Protein 3I4P (pdb70)

Solvent-accessible surface area: 10688 Å² total

Radius of gyration: 20.13 Å; Cα contacts (8 Å, |Δi|>4): 153; chains: 1; bounding box: 42×50×39 Å

B-factor: mean 28.45, std 9.33, range [2.0, 86.29]

Organism: Agrobacterium fabrum (strain C58 / ATCC 33970) (NCBI:txid176299)

Nearest PDB structures (foldseek):
  2w25-assembly1_B  TM=8.693E-01  e=6.403E-10  Mycobacterium tuberculosis H37Rv
  2pn6-assembly1_A  TM=8.408E-01  e=2.786E-10  Sulfurisphaera tokodaii
  2w29-assembly1_B  TM=8.747E-01  e=1.139E-09  Mycobacterium tuberculosis H37Rv
  2ivm-assembly1_A  TM=8.570E-01  e=4.369E-09  Mycobacterium tuberculosis H37Rv
  2vc1-assembly1_B  TM=8.461E-01  e=6.415E-09  Mycobacterium tuberculosis H37Rv

Sequence (147 aa):
DRLDRKILRILQEDSTLAVADLAKKVGLSTTPCWRRIQQKEEDGVIRRRVALLDPVKVNTKVTVFVSIRTASHSIEWLKRFSEVVSEFPEVVEFYRSGDVDYLLRVVVPDIAAYDAFYKRIAKIEIRDVSSAFAEQIKYTTELPLDYL

InterPro domains:
  IPR00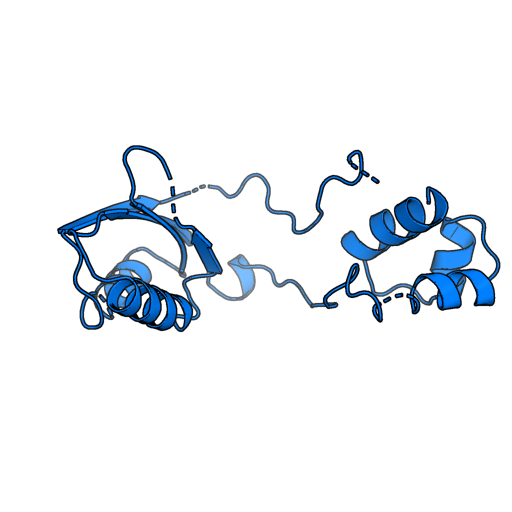0485 AsnC-type HTH domain [PR00033] (1-17)
  IPR000485 AsnC-type HTH domain [PR00033] (17-28)
  IPR000485 AsnC-type HTH domain [PR00033] (28-47)
  IPR000485 AsnC-type HTH domain [PS50956] (1-62)
  IPR011008 Dimeric alpha-beta barrel [SSF54909] (63-149)
  IPR011991 ArsR-like helix-turn-helix domain [cd00090] (2-50)
  IPR019885 Transcription regulator HTH, AsnC-type, conserved site [PS00519] (19-45)
  IPR019887 Transcription regulator AsnC/Lrp, ligand binding domain [PF01037] (64-146)
  IPR019888 Transcription regulator AsnC-like [SM00344] (1-110)
  IPR036388 Winged helix-like DNA-binding domain superfamily [G3DSA:1.10.10.10] (1-53)
  IPR036390 Winged helix DNA-binding domain superfamily [SSF46785] (1-91)

CATH classification: 1.10.10.10 (+1 more: 3.30.70.920)

Foldseek 3Di:
DVLLLLLLVVCQVDVPDDQCVSQVVSVHHRPVSVVSVVVVVVCPPVDDDDDDDCVVVQFQKKKKKFFAADDDDPVLVVVQCVVCVVDPQFPDKDADDPTGIITIGTHNDPVRVVVSVVVVVRHPTPDMDMDIDPPPDDGPDDDSPPD

Structure (mmCIF, N/CA/C/O backbone):
data_3I4P
#
_entry.id   3I4P
#
_cell.length_a   141.833
_cell.length_b   141.833
_cell.length_c   50.283
_cell.angle_alpha   90.00
_cell.angle_beta   90.00
_cell.angle_gamma   90.00
#
_symmetry.space_group_name_H-M   'I 4 2 2'
#
loop_
_entity.id
_entity.type
_entity.pdbx_description
1 polymer 'Transcriptional regulator, AsnC family'
2 non-polymer 'CHLORIDE ION'
3 non-polymer 'CALCIUM ION'
4 non-polymer 'ACETATE ION'
5 water water
#
loop_
_atom_site.group_PDB
_atom_site.id
_atom_site.type_symbol
_atom_site.label_atom_id
_atom_site.label_alt_id
_atom_site.label_comp_id
_atom_site.label_asym_id
_atom_site.label_entity_id
_atom_site.label_seq_id
_atom_site.pdbx_PDB_ins_code
_atom_site.Cartn_x
_atom_site.Cartn_y
_atom_site.Cartn_z
_atom_site.occupancy
_atom_site.B_iso_or_equiv
_atom_site.auth_seq_id
_atom_site.auth_comp_id
_atom_site.auth_asym_id
_atom_site.auth_atom_id
_atom_site.pdbx_PDB_model_num
ATOM 9 N N . ASP A 1 2 ? 20.944 41.572 5.689 1.00 41.35 2 ASP A N 1
ATOM 10 C CA . ASP A 1 2 ? 21.358 41.667 7.096 1.00 40.35 2 ASP A CA 1
ATOM 11 C C . ASP A 1 2 ? 20.151 41.599 8.044 1.00 39.25 2 ASP A C 1
ATOM 12 O O . ASP A 1 2 ? 19.010 41.378 7.595 1.00 39.40 2 ASP A O 1
ATOM 17 N N . ARG A 1 3 ? 20.403 41.759 9.340 1.00 37.84 3 ARG A N 1
ATOM 18 C CA . ARG A 1 3 ? 19.385 41.524 10.357 1.00 37.34 3 ARG A CA 1
ATOM 19 C C . ARG A 1 3 ? 18.295 42.575 10.366 1.00 36.53 3 ARG A C 1
ATOM 20 O O . ARG A 1 3 ? 17.161 42.296 10.749 1.00 35.71 3 ARG A O 1
ATOM 25 N N . LEU A 1 4 ? 18.641 43.791 9.965 1.00 35.91 4 LEU A N 1
ATOM 26 C CA . LEU A 1 4 ? 17.643 44.845 9.822 1.00 35.39 4 LEU A CA 1
ATOM 27 C C . LEU A 1 4 ? 16.702 44.584 8.640 1.00 34.58 4 LEU A C 1
ATOM 28 O O . LEU A 1 4 ? 15.545 44.934 8.708 1.00 34.45 4 LEU A O 1
ATOM 33 N N . ASP A 1 5 ? 17.217 43.993 7.566 1.00 34.33 5 ASP A N 1
ATOM 34 C CA . ASP A 1 5 ? 16.406 43.581 6.413 1.00 34.22 5 ASP A CA 1
ATOM 35 C C . ASP A 1 5 ? 15.432 42.506 6.857 1.00 34.10 5 ASP A C 1
ATOM 36 O O . ASP A 1 5 ? 14.266 42.530 6.486 1.00 34.79 5 ASP A O 1
ATOM 41 N N . ARG A 1 6 ? 15.908 41.579 7.678 1.00 33.90 6 ARG A N 1
ATOM 42 C CA . ARG A 1 6 ? 15.047 40.551 8.232 1.00 33.89 6 ARG A CA 1
ATOM 43 C C . ARG A 1 6 ? 13.883 41.114 9.079 1.00 33.60 6 ARG A C 1
ATOM 44 O O . ARG A 1 6 ? 12.727 40.643 8.926 1.00 32.31 6 ARG A O 1
ATOM 52 N N . LYS A 1 7 ? 14.180 42.092 9.954 1.00 32.98 7 LYS A N 1
ATOM 53 C CA . LYS A 1 7 ? 13.140 42.753 10.760 1.00 33.51 7 LYS A CA 1
ATOM 54 C C . LYS A 1 7 ? 12.093 43.406 9.857 1.00 32.99 7 LYS A C 1
ATOM 55 O O . LYS A 1 7 ? 10.912 43.306 10.127 1.00 32.89 7 LYS A O 1
ATOM 61 N N . ILE A 1 8 ? 12.541 44.057 8.783 1.00 32.82 8 ILE A N 1
ATOM 62 C CA . ILE A 1 8 ? 11.633 44.669 7.794 1.00 33.14 8 ILE A CA 1
ATOM 63 C C . ILE A 1 8 ? 10.729 43.618 7.126 1.00 32.73 8 ILE A C 1
ATOM 64 O O . ILE A 1 8 ? 9.519 43.759 7.123 1.00 32.79 8 ILE A O 1
ATOM 69 N N . LEU A 1 9 ? 11.341 42.559 6.609 1.00 32.79 9 LEU A N 1
ATOM 70 C CA . LEU A 1 9 ? 10.625 41.455 5.954 1.00 32.82 9 LEU A CA 1
ATOM 71 C C . LEU A 1 9 ? 9.651 40.724 6.867 1.00 33.22 9 LEU A C 1
ATOM 72 O O . LEU A 1 9 ? 8.575 40.278 6.426 1.00 33.29 9 LEU A O 1
ATOM 77 N N . ARG A 1 10 ? 10.005 40.599 8.135 1.00 33.68 10 ARG A N 1
ATOM 78 C CA . ARG A 1 10 ? 9.131 39.902 9.081 1.00 34.31 10 ARG A CA 1
ATOM 79 C C . ARG A 1 10 ? 7.782 40.618 9.244 1.00 33.99 10 ARG A C 1
ATOM 80 O O . ARG A 1 10 ? 6.724 39.971 9.387 1.00 34.09 10 ARG A O 1
ATOM 88 N N . ILE A 1 11 ? 7.827 41.951 9.210 1.00 33.37 11 ILE A N 1
ATOM 89 C CA . ILE A 1 11 ? 6.620 42.747 9.286 1.00 32.89 11 ILE A CA 1
ATOM 90 C C . ILE A 1 11 ? 5.918 42.740 7.910 1.00 32.66 11 ILE A C 1
ATOM 91 O O . ILE A 1 11 ? 4.710 42.541 7.846 1.00 31.51 11 ILE A O 1
ATOM 96 N N . LEU A 1 12 ? 6.676 42.927 6.830 1.00 32.64 12 LEU A N 1
ATOM 97 C CA . LEU A 1 12 ? 6.082 43.026 5.483 1.00 32.86 12 LEU A CA 1
ATOM 98 C C . LEU A 1 12 ? 5.280 41.761 5.117 1.00 32.53 12 LEU A C 1
ATOM 99 O O . LEU A 1 12 ? 4.199 41.862 4.584 1.00 32.86 12 LEU A O 1
ATOM 104 N N . GLN A 1 13 ? 5.780 40.594 5.490 1.00 32.90 13 GLN A N 1
ATOM 105 C CA . GLN A 1 13 ? 5.089 39.320 5.263 1.00 32.97 13 GLN A CA 1
ATOM 106 C C . GLN A 1 13 ? 3.786 39.195 6.049 1.00 33.07 13 GLN A C 1
ATOM 107 O O . GLN A 1 13 ? 2.927 38.378 5.697 1.00 32.64 13 GLN A O 1
ATOM 113 N N . GLU A 1 14 ? 3.683 39.944 7.142 1.00 33.38 14 GLU A N 1
ATOM 114 C CA . GLU A 1 14 ? 2.480 39.959 7.987 1.00 34.48 14 GLU A CA 1
ATOM 115 C C . GLU A 1 14 ? 1.457 41.016 7.543 1.00 34.27 14 GLU A C 1
ATOM 116 O O . GLU A 1 14 ? 0.262 40.821 7.683 1.00 34.12 14 GLU A O 1
ATOM 122 N N . ASP A 1 15 ? 1.948 42.132 7.016 1.00 34.89 15 ASP A N 1
ATOM 123 C CA . ASP A 1 15 ? 1.149 43.314 6.793 1.00 35.10 15 ASP A CA 1
ATOM 124 C C . ASP A 1 15 ? 1.961 44.268 5.954 1.00 35.49 15 ASP A C 1
ATOM 125 O O . ASP A 1 15 ? 2.958 44.777 6.418 1.00 36.71 15 ASP A O 1
ATOM 130 N N . SER A 1 16 ? 1.544 44.520 4.714 1.00 36.15 16 SER A N 1
ATOM 131 C CA . SER A 1 16 ? 2.250 45.482 3.839 1.00 35.64 16 SER A CA 1
ATOM 132 C C . SER A 1 16 ? 1.524 46.815 3.760 1.00 35.44 16 SER A C 1
ATOM 133 O O . SER A 1 16 ? 1.832 47.634 2.910 1.00 35.27 16 SER A O 1
ATOM 136 N N . THR A 1 17 ? 0.569 47.051 4.651 1.00 35.60 17 THR A N 1
ATOM 137 C CA . THR A 1 17 ? -0.245 48.266 4.561 1.00 35.67 17 THR A CA 1
ATOM 138 C C . THR A 1 17 ? 0.368 49.450 5.304 1.00 35.51 17 THR A C 1
ATOM 139 O O . THR A 1 17 ? -0.017 50.574 5.032 1.00 36.78 17 THR A O 1
ATOM 143 N N . LEU A 1 18 ? 1.332 49.225 6.195 1.00 35.13 18 LEU A N 1
ATOM 144 C CA . LEU A 1 18 ? 1.880 50.312 7.017 1.00 34.95 18 LEU A CA 1
ATOM 145 C C . LEU A 1 18 ? 2.538 51.390 6.167 1.00 34.05 18 LEU A C 1
ATOM 146 O O . LEU A 1 18 ? 3.196 51.091 5.170 1.00 34.75 18 LEU A O 1
ATOM 151 N N . ALA A 1 19 ? 2.364 52.645 6.556 1.00 33.01 19 ALA A N 1
ATOM 152 C CA . ALA A 1 19 ? 3.127 53.716 5.941 1.00 32.26 19 ALA A CA 1
ATOM 153 C C . ALA A 1 19 ? 4.611 53.419 6.243 1.00 31.81 19 ALA A C 1
ATOM 154 O O . ALA A 1 19 ? 4.950 52.868 7.312 1.00 29.86 19 ALA A O 1
ATOM 156 N N . VAL A 1 20 ? 5.484 53.728 5.286 1.00 31.96 20 VAL A N 1
ATOM 157 C CA . VAL A 1 20 ? 6.913 53.380 5.419 1.00 32.13 20 VAL A CA 1
ATOM 158 C C . VAL A 1 20 ? 7.541 54.042 6.670 1.00 31.75 20 VAL A C 1
ATOM 159 O O . VAL A 1 20 ? 8.406 53.455 7.299 1.00 31.28 20 VAL A O 1
ATOM 163 N N . ALA A 1 21 ? 7.071 55.246 7.031 1.00 31.49 21 ALA A N 1
ATOM 164 C CA . ALA A 1 21 ? 7.505 55.916 8.260 1.00 31.24 21 ALA A CA 1
ATOM 165 C C . ALA A 1 21 ? 7.132 55.174 9.563 1.00 30.56 21 ALA A C 1
ATOM 166 O O . ALA A 1 21 ? 7.872 55.246 10.537 1.00 31.22 21 ALA A O 1
ATOM 168 N N . ASP A 1 22 ? 5.992 54.487 9.595 1.00 29.55 22 ASP A N 1
ATOM 169 C CA . ASP A 1 22 ? 5.604 53.700 10.779 1.00 28.73 22 ASP A CA 1
ATOM 170 C C . ASP A 1 22 ? 6.342 52.384 10.839 1.00 26.72 22 ASP A C 1
ATOM 171 O O . ASP A 1 22 ? 6.691 51.963 11.940 1.00 29.10 22 ASP A O 1
ATOM 176 N N . LEU A 1 23 ? 6.611 51.755 9.694 1.00 23.18 23 LEU A N 1
ATOM 177 C CA . LEU A 1 23 ? 7.449 50.549 9.663 1.00 20.80 23 LEU A CA 1
ATOM 178 C C . LEU A 1 23 ? 8.864 50.863 10.182 1.00 18.73 23 LEU A C 1
ATOM 179 O O . LEU A 1 23 ? 9.387 50.123 11.018 1.00 17.07 23 LEU A O 1
ATOM 184 N N . ALA A 1 24 ? 9.453 51.956 9.674 1.00 16.74 24 ALA A N 1
ATOM 185 C CA . ALA A 1 24 ? 10.766 52.468 10.132 1.00 15.56 24 ALA A CA 1
ATOM 186 C C . ALA A 1 24 ? 10.838 52.499 11.659 1.00 14.18 24 ALA A C 1
ATOM 187 O O . ALA A 1 24 ? 11.687 51.839 12.239 1.00 13.58 24 ALA A O 1
ATOM 189 N N . LYS A 1 25 ? 9.898 53.193 12.294 1.00 13.31 25 LYS A N 1
ATOM 190 C CA . LYS A 1 25 ? 9.836 53.282 13.760 1.00 13.00 25 LYS A CA 1
ATOM 191 C C . LYS A 1 25 ? 9.750 51.883 14.418 1.00 12.29 25 LYS A C 1
ATOM 192 O O . LYS A 1 25 ? 10.422 51.610 15.405 1.00 11.76 25 LYS A O 1
ATOM 195 N N . LYS A 1 26 ? 8.928 50.997 13.871 1.00 12.21 26 LYS A N 1
ATOM 196 C CA . LYS A 1 26 ? 8.804 49.640 14.426 1.00 11.56 26 LYS A CA 1
ATOM 197 C C . LYS A 1 26 ? 10.133 48.835 14.300 1.00 11.02 26 LYS A C 1
ATOM 198 O O . LYS A 1 26 ? 10.435 48.034 15.175 1.00 10.09 26 LYS A O 1
ATOM 203 N N . VAL A 1 27 ? 10.935 49.071 13.256 1.00 10.44 27 VAL A N 1
ATOM 204 C CA . VAL A 1 27 ? 12.238 48.402 13.132 1.00 10.50 27 VAL A CA 1
ATOM 205 C C . VAL A 1 27 ? 13.464 49.184 13.681 1.00 11.31 27 VAL A C 1
ATOM 206 O O . VAL A 1 27 ? 14.596 48.722 13.513 1.00 11.97 27 VAL A O 1
ATOM 210 N N . GLY A 1 28 ? 13.257 50.336 14.326 1.00 11.47 28 GLY A N 1
ATOM 211 C CA . GLY A 1 28 ? 14.359 51.106 14.928 1.00 11.74 28 GLY A CA 1
ATOM 212 C C . GLY A 1 28 ? 15.158 51.937 13.932 1.00 11.99 28 GLY A C 1
ATOM 213 O O . GLY A 1 28 ? 16.320 52.216 14.159 1.00 12.42 28 GLY A O 1
ATOM 214 N N . LEU A 1 29 ? 14.523 52.341 12.835 1.00 12.65 29 LEU A N 1
ATOM 215 C CA . LEU A 1 29 ? 15.180 53.031 11.721 1.00 12.96 29 LEU A CA 1
ATOM 216 C C . LEU A 1 29 ? 14.523 54.382 11.412 1.00 13.71 29 LEU A C 1
ATOM 217 O O . LEU A 1 29 ? 13.318 54.580 11.649 1.00 13.50 29 LEU A O 1
ATOM 222 N N . SER A 1 30 ? 15.320 55.325 10.896 1.00 14.64 30 SER A N 1
ATOM 223 C CA . SER A 1 30 ? 14.756 56.516 10.258 1.00 14.91 30 SER A CA 1
ATOM 224 C C . SER A 1 30 ? 14.080 56.102 8.934 1.00 15.02 30 SER A C 1
ATOM 225 O O . SER A 1 30 ? 14.321 55.005 8.392 1.00 14.33 30 SER A O 1
ATOM 228 N N . THR A 1 31 ? 13.222 56.975 8.426 1.00 14.94 31 THR A N 1
ATOM 229 C CA . THR A 1 31 ? 12.342 56.623 7.312 1.00 15.20 31 THR A CA 1
ATOM 230 C C . THR A 1 31 ? 13.100 56.351 5.999 1.00 14.97 31 THR A C 1
ATOM 231 O O . THR A 1 31 ? 12.883 55.346 5.365 1.00 13.72 31 THR A O 1
ATOM 235 N N . THR A 1 32 ? 14.004 57.247 5.603 1.00 15.27 32 THR A N 1
ATOM 236 C CA . THR A 1 32 ? 14.682 57.105 4.311 1.00 15.26 32 THR A CA 1
ATOM 237 C C . THR A 1 32 ? 15.478 55.806 4.208 1.00 15.54 32 THR A C 1
ATOM 238 O O . THR A 1 32 ? 15.293 55.081 3.251 1.00 15.80 32 THR A O 1
ATOM 242 N N . PRO A 1 33 ? 16.369 55.513 5.188 1.00 15.84 33 PRO A N 1
ATOM 243 C CA . PRO A 1 33 ? 17.105 54.235 5.165 1.00 15.34 33 PRO A CA 1
ATOM 244 C C . PRO A 1 33 ? 16.199 53.004 5.142 1.00 15.39 33 PRO A C 1
ATOM 245 O O . PRO A 1 33 ? 16.550 51.990 4.538 1.00 14.84 33 PRO A O 1
ATOM 249 N N . CYS A 1 34 ? 15.047 53.092 5.792 1.00 15.37 34 CYS A N 1
ATOM 250 C CA . CYS A 1 34 ? 14.083 52.010 5.746 1.00 15.38 34 CYS A CA 1
ATOM 251 C C . CYS A 1 34 ? 13.511 51.858 4.326 1.00 15.33 34 CYS A C 1
ATOM 252 O O . CYS A 1 34 ? 13.516 50.771 3.756 1.00 15.29 34 CYS A O 1
ATOM 255 N N . TRP A 1 35 ? 13.040 52.951 3.765 1.00 14.93 35 TRP A N 1
ATOM 256 C CA . TRP A 1 35 ? 12.563 52.964 2.411 1.00 15.43 35 TRP A CA 1
ATOM 257 C C . TRP A 1 35 ? 13.609 52.419 1.421 1.00 15.07 35 TRP A C 1
ATOM 258 O O . TRP A 1 35 ? 13.308 51.558 0.579 1.00 15.46 35 TRP A O 1
ATOM 269 N N . ARG A 1 36 ? 14.829 52.918 1.522 1.00 14.85 36 ARG A N 1
ATOM 270 C CA . ARG A 1 36 ? 15.912 52.492 0.630 1.00 14.80 36 ARG A CA 1
ATOM 271 C C . ARG A 1 36 ? 16.202 50.980 0.719 1.00 14.40 36 ARG A C 1
ATOM 272 O O . ARG A 1 36 ? 16.544 50.372 -0.279 1.00 14.85 36 ARG A O 1
ATOM 277 N N . ARG A 1 37 ? 16.041 50.386 1.900 1.00 13.77 37 ARG A N 1
ATOM 278 C CA . ARG A 1 37 ? 16.241 48.952 2.102 1.00 13.39 37 ARG A CA 1
ATOM 279 C C . ARG A 1 37 ? 15.153 48.135 1.411 1.00 13.69 37 ARG A C 1
ATOM 280 O O . ARG A 1 37 ? 15.426 47.077 0.809 1.00 13.13 37 ARG A O 1
ATOM 288 N N . ILE A 1 38 ? 13.923 48.641 1.524 1.00 13.56 38 ILE A N 1
ATOM 289 C CA . ILE A 1 38 ? 12.764 48.023 0.936 1.00 13.44 38 ILE A CA 1
ATOM 290 C C . ILE A 1 38 ? 12.881 48.058 -0.594 1.00 13.61 38 ILE A C 1
ATOM 291 O O . ILE A 1 38 ? 12.650 47.047 -1.229 1.00 13.95 38 ILE A O 1
ATOM 296 N N A GLN A 1 39 ? 13.253 49.216 -1.147 0.60 13.64 39 GLN A N 1
ATOM 297 N N B GLN A 1 39 ? 13.278 49.189 -1.167 0.40 13.51 39 GLN A N 1
ATOM 298 C CA A GLN A 1 39 ? 13.476 49.385 -2.589 0.60 13.71 39 GLN A CA 1
ATOM 299 C CA B GLN A 1 39 ? 13.410 49.304 -2.619 0.40 13.44 39 GLN A CA 1
ATOM 300 C C A GLN A 1 39 ? 14.499 48.389 -3.148 0.60 14.00 39 GLN A C 1
ATOM 301 C C B GLN A 1 39 ? 14.551 48.453 -3.212 0.40 13.81 39 GLN A C 1
ATOM 302 O O A GLN A 1 39 ? 14.280 47.786 -4.204 0.60 14.32 39 GLN A O 1
ATOM 303 O O B GLN A 1 39 ? 14.465 48.016 -4.364 0.40 13.99 39 GLN A O 1
ATOM 314 N N . LYS A 1 40 ? 15.618 48.238 -2.440 1.00 14.12 40 LYS A N 1
ATOM 315 C CA . LYS A 1 40 ? 16.700 47.309 -2.828 1.00 14.01 40 LYS A CA 1
ATOM 316 C C . LYS A 1 40 ? 16.151 45.865 -2.893 1.00 13.50 40 LYS A C 1
ATOM 317 O O . LYS A 1 40 ? 16.449 45.115 -3.820 1.00 12.32 40 LYS A O 1
ATOM 330 N N . GLU A 1 42 ? 13.001 44.901 -3.260 1.00 14.27 42 GLU A N 1
ATOM 331 C CA . GLU A 1 42 ? 12.080 44.811 -4.398 1.00 14.83 42 GLU A CA 1
ATOM 332 C C . GLU A 1 42 ? 12.839 44.640 -5.729 1.00 15.24 42 GLU A C 1
ATOM 333 O O . GLU A 1 42 ? 12.526 43.716 -6.511 1.00 15.10 42 GLU A O 1
ATOM 339 N N . GLU A 1 43 ? 13.811 45.537 -5.978 1.00 14.95 43 GLU A N 1
ATOM 340 C CA . GLU A 1 43 ? 14.688 45.478 -7.166 1.00 15.03 43 GLU A CA 1
ATOM 341 C C . GLU A 1 43 ? 15.394 44.129 -7.313 1.00 14.69 43 GLU A C 1
ATOM 342 O O . GLU A 1 43 ? 15.422 43.556 -8.396 1.00 14.87 43 GLU A O 1
ATOM 348 N N . ASP A 1 44 ? 15.945 43.629 -6.207 1.00 14.40 44 A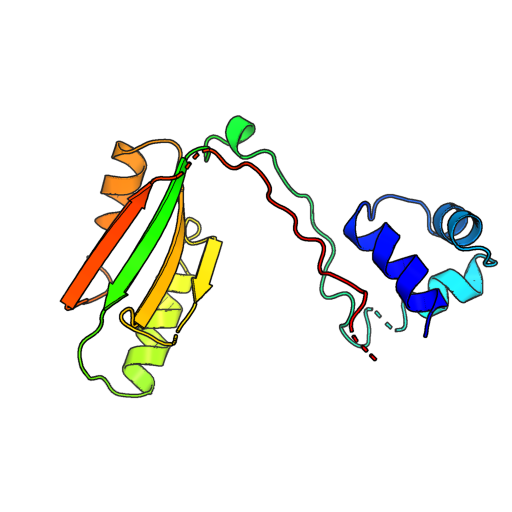SP A N 1
ATOM 349 C CA . ASP A 1 44 ? 16.604 42.321 -6.166 1.00 14.48 44 ASP A CA 1
ATOM 350 C C . ASP A 1 44 ? 15.622 41.139 -6.239 1.00 13.34 44 ASP A C 1
ATOM 351 O O . ASP A 1 44 ? 16.051 40.016 -6.426 1.00 13.51 44 ASP A O 1
ATOM 356 N N . GLY A 1 45 ? 14.332 41.395 -6.049 1.00 12.36 45 GLY A N 1
ATOM 357 C CA . GLY A 1 45 ? 13.309 40.361 -6.120 1.00 11.90 45 GLY A CA 1
ATOM 358 C C . GLY A 1 45 ? 13.136 39.518 -4.867 1.00 11.24 45 GLY A C 1
ATOM 359 O O . GLY A 1 45 ? 12.450 38.526 -4.916 1.00 10.45 45 GLY A O 1
ATOM 360 N N . VAL A 1 46 ? 13.753 39.917 -3.748 1.00 11.17 46 VAL A N 1
ATOM 361 C CA . VAL A 1 46 ? 13.536 39.267 -2.439 1.00 10.76 46 VAL A CA 1
ATOM 362 C C . VAL A 1 46 ? 12.059 39.388 -2.060 1.00 10.69 46 VAL A C 1
ATOM 363 O O . VAL A 1 46 ? 11.409 38.394 -1.781 1.00 10.89 46 VAL A O 1
ATOM 367 N N . ILE A 1 47 ? 11.547 40.613 -2.083 1.00 10.76 47 ILE A N 1
ATOM 368 C CA . ILE A 1 47 ? 10.102 40.882 -2.144 1.00 10.92 47 ILE A CA 1
ATOM 369 C C . ILE A 1 47 ? 9.670 40.713 -3.601 1.00 11.24 47 ILE A C 1
ATOM 370 O O . ILE A 1 47 ? 10.086 41.485 -4.455 1.00 11.65 47 ILE A O 1
ATOM 375 N N . ARG A 1 48 ? 8.849 39.714 -3.900 1.00 11.39 48 ARG A N 1
ATOM 376 C CA . ARG A 1 48 ? 8.469 39.478 -5.307 1.00 12.34 48 ARG A CA 1
ATOM 377 C C . ARG A 1 48 ? 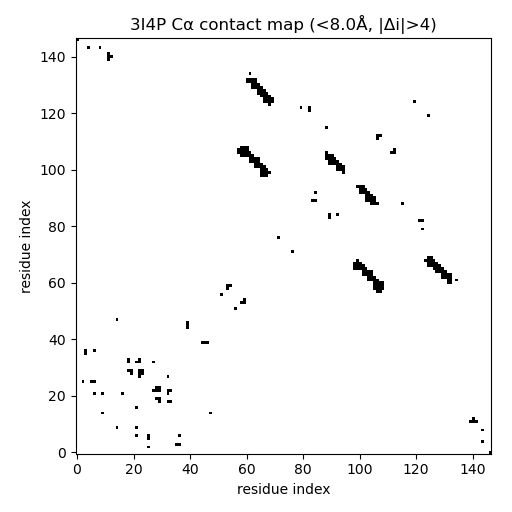7.216 40.261 -5.695 1.00 12.86 48 ARG A C 1
ATOM 378 O O . ARG A 1 48 ? 7.119 40.737 -6.823 1.00 12.77 48 ARG A O 1
ATOM 386 N N . ARG A 1 49 ? 6.300 40.405 -4.742 1.00 13.90 49 ARG A N 1
ATOM 387 C CA . ARG A 1 49 ? 5.058 41.152 -4.914 1.00 14.83 49 ARG A CA 1
ATOM 388 C C . ARG A 1 49 ? 4.375 41.375 -3.575 1.00 15.99 49 ARG A C 1
ATOM 389 O O . ARG A 1 49 ? 4.730 40.790 -2.564 1.00 15.60 49 ARG A O 1
ATOM 397 N N . ARG A 1 50 ? 3.403 42.259 -3.601 1.00 18.61 50 ARG A N 1
ATOM 398 C CA . ARG A 1 50 ? 2.481 42.514 -2.488 1.00 21.19 50 ARG A CA 1
ATOM 399 C C . ARG A 1 50 ? 1.053 42.259 -2.971 1.00 22.29 50 ARG A C 1
ATOM 400 O O . ARG A 1 50 ? 0.693 42.702 -4.071 1.00 23.01 50 ARG A O 1
ATOM 408 N N . VAL A 1 51 ? 0.268 41.522 -2.169 1.00 22.87 51 VAL A N 1
ATOM 409 C CA . VAL A 1 51 ? -1.041 41.047 -2.591 1.00 24.07 51 VAL A CA 1
ATOM 410 C C . VAL A 1 51 ? -2.093 41.141 -1.460 1.00 24.97 51 VAL A C 1
ATOM 411 O O . VAL A 1 51 ? -1.766 41.128 -0.289 1.00 25.92 51 VAL A O 1
ATOM 415 N N . ALA A 1 52 ? -3.355 41.236 -1.841 1.00 25.27 52 ALA A N 1
ATOM 416 C CA . ALA A 1 52 ? -4.463 41.006 -0.926 1.00 25.54 52 ALA A CA 1
ATOM 417 C C . ALA A 1 52 ? -4.681 39.493 -0.828 1.00 26.34 52 ALA A C 1
ATOM 418 O O . ALA A 1 52 ? -4.619 38.733 -1.839 1.00 26.87 52 ALA A O 1
ATOM 420 N N . LEU A 1 53 ? -4.913 39.052 0.395 1.00 26.86 53 LEU A N 1
ATOM 421 C CA . LEU A 1 53 ? -5.243 37.657 0.670 1.00 27.48 53 LEU A CA 1
ATOM 422 C C . LEU A 1 53 ? -6.710 37.656 1.041 1.00 27.39 53 LEU A C 1
ATOM 423 O O . LEU A 1 53 ? -7.145 38.446 1.877 1.00 26.99 53 LEU A O 1
ATOM 428 N N . LEU A 1 54 ? -7.476 36.773 0.425 1.00 27.88 54 LEU A N 1
ATOM 429 C CA . LEU A 1 54 ? -8.899 36.745 0.684 1.00 27.52 54 LEU A CA 1
ATOM 430 C C . LEU A 1 54 ? -9.265 35.569 1.548 1.00 28.17 54 LEU A C 1
ATOM 431 O O . LEU A 1 54 ? -8.509 34.604 1.652 1.00 27.83 54 LEU A O 1
ATOM 436 N N . ASP A 1 55 ? -10.457 35.661 2.130 1.00 28.95 55 ASP A N 1
ATOM 437 C CA . ASP A 1 55 ? -11.021 34.633 2.987 1.00 29.35 55 ASP A CA 1
ATOM 438 C C . ASP A 1 55 ? -11.723 33.611 2.087 1.00 29.94 55 ASP A C 1
ATOM 439 O O . ASP A 1 55 ? -12.667 33.951 1.387 1.00 29.78 55 ASP A O 1
ATOM 444 N N . PRO A 1 56 ? -11.247 32.351 2.095 1.00 30.68 56 PRO A N 1
ATOM 445 C CA . PRO A 1 56 ? -11.828 31.318 1.224 1.00 30.15 56 PRO A CA 1
ATOM 446 C C . PRO A 1 56 ? -13.304 31.012 1.526 1.00 29.71 56 PRO A C 1
ATOM 447 O O . PRO A 1 56 ? -14.076 30.722 0.603 1.00 27.86 56 PRO A O 1
ATOM 451 N N . VAL A 1 57 ? -13.689 31.090 2.802 1.00 29.06 57 VAL A N 1
ATOM 452 C CA . VAL A 1 57 ? -15.102 30.932 3.182 1.00 29.13 57 VAL A CA 1
ATOM 453 C C . VAL A 1 57 ? -15.967 32.037 2.547 1.00 29.14 57 VAL A C 1
ATOM 454 O O . VAL A 1 57 ? -17.067 31.770 2.114 1.00 29.50 57 VAL A O 1
ATOM 458 N N . LYS A 1 58 ? -15.444 33.260 2.445 1.00 29.03 58 LYS A N 1
ATOM 459 C CA . LYS A 1 58 ? -16.206 34.377 1.911 1.00 28.44 58 LYS A CA 1
ATOM 460 C C . LYS A 1 58 ? -16.193 34.469 0.396 1.00 27.27 58 LYS A C 1
ATOM 461 O O . LYS A 1 58 ? -17.057 35.081 -0.168 1.00 26.98 58 LYS A O 1
ATOM 467 N N . VAL A 1 59 ? -15.248 33.858 -0.293 1.00 27.75 59 VAL A N 1
ATOM 468 C CA . VAL A 1 59 ? -15.322 33.839 -1.774 1.00 27.04 59 VAL A CA 1
ATOM 469 C C . VAL A 1 59 ? -15.791 32.471 -2.290 1.00 27.05 59 VAL A C 1
ATOM 470 O O . VAL A 1 59 ? -15.677 32.166 -3.471 1.00 27.91 59 VAL A O 1
ATOM 474 N N . ASN A 1 60 ? -16.326 31.658 -1.392 1.00 27.13 60 ASN A N 1
ATOM 475 C CA . ASN A 1 60 ? -16.936 30.356 -1.747 1.00 27.78 60 ASN A CA 1
ATOM 476 C C . ASN A 1 60 ? -15.960 29.324 -2.339 1.00 27.17 60 ASN A C 1
ATOM 477 O O . ASN A 1 60 ? -16.290 28.589 -3.272 1.00 27.06 60 ASN A O 1
ATOM 482 N N . THR A 1 61 ? -14.767 29.269 -1.774 1.00 27.18 61 THR A N 1
ATOM 483 C CA . THR A 1 61 ? -13.769 28.254 -2.137 1.00 28.30 61 THR A CA 1
ATOM 484 C C . THR A 1 61 ? -13.240 27.532 -0.885 1.00 28.91 61 THR A C 1
ATOM 485 O O . THR A 1 61 ? -12.016 27.374 -0.714 1.00 29.91 61 THR A O 1
ATOM 489 N N . LYS A 1 62 ? -14.163 27.066 -0.033 1.00 29.74 62 LYS A N 1
ATOM 490 C CA . LYS A 1 62 ? -13.824 26.591 1.331 1.00 30.25 62 LYS A CA 1
ATOM 491 C C . LYS A 1 62 ? -13.277 25.175 1.418 1.00 29.49 62 LYS A C 1
ATOM 492 O O . LYS A 1 62 ? -12.771 24.791 2.472 1.00 29.74 62 LYS A O 1
ATOM 498 N N . VAL A 1 63 ? -13.407 24.383 0.347 1.00 28.98 63 VAL A N 1
ATOM 499 C CA . VAL A 1 63 ? -12.899 22.994 0.355 1.00 27.09 63 VAL A CA 1
ATOM 500 C C . VAL A 1 63 ? -11.521 22.973 -0.319 1.00 26.97 63 VAL A C 1
ATOM 501 O O . VAL A 1 63 ? -11.315 23.571 -1.375 1.00 26.64 63 VAL A O 1
ATOM 505 N N . THR A 1 64 ? -10.574 22.325 0.344 1.00 26.65 64 THR A N 1
ATOM 506 C CA . THR A 1 64 ? -9.266 22.005 -0.207 1.00 26.34 64 THR A CA 1
ATOM 507 C C . THR A 1 64 ? -9.198 20.500 -0.521 1.00 25.97 64 THR A C 1
ATOM 508 O O . THR A 1 64 ? -9.548 19.659 0.290 1.00 25.27 64 THR A O 1
ATOM 512 N N . VAL A 1 65 ? -8.714 20.190 -1.713 1.00 25.89 65 VAL A N 1
ATOM 513 C CA . VAL A 1 65 ? -8.505 18.839 -2.168 1.00 25.27 65 VAL A CA 1
ATOM 514 C C . VAL A 1 65 ? -7.029 18.743 -2.540 1.00 24.86 65 VAL A C 1
ATOM 515 O O . VAL A 1 65 ? -6.507 19.601 -3.243 1.00 23.95 65 VAL A O 1
ATOM 519 N N . PHE A 1 66 ? -6.369 17.700 -2.085 1.00 24.44 66 PHE A N 1
ATOM 520 C CA . PHE A 1 66 ? -4.994 17.415 -2.492 1.00 24.54 66 PHE A CA 1
ATOM 521 C C . PHE A 1 66 ? -5.046 16.302 -3.514 1.00 24.49 66 PHE A C 1
ATOM 522 O O . PHE A 1 66 ? -5.486 15.179 -3.208 1.00 24.81 66 PHE A O 1
ATOM 530 N N . VAL A 1 67 ? -4.617 16.623 -4.730 1.00 24.41 67 VAL A N 1
ATOM 531 C CA . VAL A 1 67 ? -4.733 15.699 -5.818 1.00 24.03 67 VAL A CA 1
ATOM 532 C C . VAL A 1 67 ? -3.362 15.113 -6.099 1.00 24.71 67 VAL A C 1
ATOM 533 O O . VAL A 1 67 ? -2.450 15.841 -6.463 1.00 25.69 67 VAL A O 1
ATOM 537 N N . SER A 1 68 ? -3.214 13.804 -5.899 1.00 24.97 68 SER A N 1
ATOM 538 C CA . SER A 1 68 ? -1.979 13.064 -6.216 1.00 25.20 68 SER A CA 1
ATOM 539 C C . SER A 1 68 ? -2.003 12.401 -7.615 1.00 26.90 68 SER A C 1
ATOM 540 O O . SER A 1 68 ? -2.854 11.549 -7.898 1.00 26.16 68 SER A O 1
ATOM 543 N N . ILE A 1 69 ? -1.049 12.775 -8.473 1.00 28.68 69 ILE A N 1
ATOM 544 C CA . ILE A 1 69 ? -1.009 12.328 -9.872 1.00 29.35 69 ILE A CA 1
ATOM 545 C C . ILE A 1 69 ? 0.207 11.455 -10.106 1.00 30.98 69 ILE A C 1
ATOM 546 O O . ILE A 1 69 ? 1.318 11.727 -9.597 1.00 30.82 69 ILE A O 1
ATOM 551 N N . ARG A 1 70 ? -0.038 10.372 -10.846 1.00 33.10 70 ARG A N 1
ATOM 552 C CA . ARG A 1 70 ? 1.013 9.572 -11.470 1.00 34.31 70 ARG A CA 1
ATOM 553 C C . ARG A 1 70 ? 0.817 9.618 -12.984 1.00 35.12 70 ARG A C 1
ATOM 554 O O . ARG A 1 70 ? -0.307 9.519 -13.497 1.00 35.09 70 ARG A O 1
ATOM 559 N N . THR A 1 71 ? 1.948 9.771 -13.663 1.00 35.85 71 THR A N 1
ATOM 560 C CA . THR A 1 71 ? 2.039 9.929 -15.082 1.00 36.23 71 THR A CA 1
ATOM 561 C C . THR A 1 71 ? 2.697 8.642 -15.633 1.00 36.47 71 THR A C 1
ATOM 562 O O . THR A 1 71 ? 3.234 7.820 -14.875 1.00 35.98 71 THR A O 1
ATOM 566 N N . ALA A 1 72 ? 2.574 8.442 -16.944 1.00 36.57 72 ALA A N 1
ATOM 567 C CA . ALA A 1 72 ? 3.326 7.434 -17.652 1.00 37.11 72 ALA A CA 1
ATOM 568 C C . ALA A 1 72 ? 4.712 8.020 -17.928 1.00 37.35 72 ALA A C 1
ATOM 569 O O . ALA A 1 72 ? 4.969 9.181 -17.599 1.00 37.98 72 ALA A O 1
ATOM 571 N N . SER A 1 73 ? 5.593 7.236 -18.548 1.00 37.41 73 SER A N 1
ATOM 572 C CA . SER A 1 73 ? 6.851 7.763 -19.074 1.00 37.45 73 SER A CA 1
ATOM 573 C C . SER A 1 73 ? 6.537 8.745 -20.207 1.00 37.35 73 SER A C 1
ATOM 574 O O . SER A 1 73 ? 5.750 8.409 -21.103 1.00 37.47 73 SER A O 1
ATOM 577 N N . HIS A 1 74 ? 7.142 9.938 -20.174 1.00 37.15 74 HIS A N 1
ATOM 578 C CA . HIS A 1 74 ? 6.912 10.976 -21.202 1.00 37.34 74 HIS A CA 1
ATOM 579 C C . HIS A 1 74 ? 8.116 11.886 -21.480 1.00 36.94 74 HIS A C 1
ATOM 580 O O . HIS A 1 74 ? 8.975 12.071 -20.624 1.00 37.13 74 HIS A O 1
ATOM 587 N N . SER A 1 75 ? 8.154 12.470 -22.677 1.00 36.63 75 SER A N 1
ATOM 588 C CA . SER A 1 75 ? 9.221 13.407 -23.048 1.00 36.36 75 SER A CA 1
ATOM 589 C C . SER A 1 75 ? 9.224 14.669 -22.162 1.00 36.35 75 SER A C 1
ATOM 590 O O . SER A 1 75 ? 8.200 15.015 -21.555 1.00 34.92 75 SER A O 1
ATOM 593 N N . ILE A 1 76 ? 10.393 15.322 -22.106 1.00 36.79 76 ILE A N 1
ATOM 594 C CA . ILE A 1 76 ? 10.599 16.576 -21.360 1.00 37.75 76 ILE A CA 1
ATOM 595 C C . ILE A 1 76 ? 9.604 17.682 -21.822 1.00 38.19 76 ILE A C 1
ATOM 596 O O . ILE A 1 76 ? 9.177 18.532 -21.020 1.00 37.73 76 ILE A O 1
ATOM 598 N N . GLU A 1 77 ? 9.226 17.613 -23.106 1.00 38.84 77 GLU A N 1
ATOM 599 C CA . GLU A 1 77 ? 8.224 18.506 -23.729 1.00 39.38 77 GLU A CA 1
ATOM 600 C C . GLU A 1 77 ? 6.754 18.213 -23.345 1.00 39.34 77 GLU A C 1
ATOM 601 O O . GLU A 1 77 ? 5.964 19.150 -23.145 1.00 39.34 77 GLU A O 1
ATOM 607 N N . TRP A 1 78 ? 6.392 16.929 -23.272 1.00 39.01 78 TRP A N 1
ATOM 608 C CA . TRP A 1 78 ? 5.090 16.511 -22.752 1.00 38.72 78 TRP A CA 1
ATOM 609 C C . TRP A 1 78 ? 4.923 16.977 -21.302 1.00 38.47 78 TRP A C 1
ATOM 610 O O . TRP A 1 78 ? 3.888 17.548 -20.947 1.00 38.12 78 TRP A O 1
ATOM 621 N N . LEU A 1 79 ? 5.928 16.714 -20.466 1.00 37.87 79 LEU A N 1
ATOM 622 C CA . LEU A 1 79 ? 5.898 17.185 -19.073 1.00 37.73 79 LEU A CA 1
ATOM 623 C C . LEU A 1 79 ? 5.784 18.717 -19.057 1.00 37.22 79 LEU A C 1
ATOM 624 O O . LEU A 1 79 ? 4.998 19.224 -18.300 1.00 36.49 79 LEU A O 1
ATOM 629 N N . LYS A 1 80 ? 6.496 19.433 -19.946 1.00 37.63 80 LYS A N 1
ATOM 630 C CA . LYS A 1 80 ? 6.388 20.909 -20.037 1.00 37.92 80 LYS A CA 1
ATOM 631 C C . LYS A 1 80 ? 4.960 21.389 -20.394 1.00 38.43 80 LYS A C 1
ATOM 632 O O . LYS A 1 80 ? 4.466 22.366 -19.822 1.00 38.96 80 LYS A O 1
ATOM 634 N N . ARG A 1 81 ? 4.278 20.666 -21.278 1.00 38.70 81 ARG A N 1
ATOM 635 C CA . ARG A 1 81 ? 2.906 21.004 -21.674 1.00 38.95 81 ARG A CA 1
ATOM 636 C C . ARG A 1 81 ? 1.837 20.537 -20.688 1.00 38.26 81 ARG A C 1
ATOM 637 O O . ARG A 1 81 ? 0.812 21.199 -20.503 1.00 39.03 81 ARG A O 1
ATOM 645 N N . PHE A 1 82 ? 2.047 19.369 -20.102 1.00 37.12 82 PHE A N 1
ATOM 646 C CA . PHE A 1 82 ? 1.199 18.890 -19.029 1.00 36.18 82 PHE A CA 1
ATOM 647 C C . PHE A 1 82 ? 1.182 19.929 -17.866 1.00 35.87 82 PHE A C 1
ATOM 648 O O . PHE A 1 82 ? 0.123 20.315 -17.366 1.00 35.02 82 PHE A O 1
ATOM 656 N N . SER A 1 83 ? 2.358 20.405 -17.466 1.00 35.23 83 SER A N 1
ATOM 657 C CA . SER A 1 83 ? 2.427 21.303 -16.342 1.00 35.21 83 SER A CA 1
ATOM 658 C C . SER A 1 83 ? 1.934 22.717 -16.683 1.00 34.89 83 SER A C 1
ATOM 659 O O . SER A 1 83 ? 1.395 23.392 -15.798 1.00 34.26 83 SER A O 1
ATOM 662 N N . GLU A 1 84 ? 2.074 23.148 -17.948 1.00 34.47 84 GLU A N 1
ATOM 663 C CA . GLU A 1 84 ? 1.447 24.400 -18.410 1.00 34.53 84 GLU A CA 1
ATOM 664 C C . GLU A 1 84 ? -0.102 24.342 -18.385 1.00 34.68 84 GLU A C 1
ATOM 665 O O . GLU A 1 84 ? -0.750 25.346 -18.019 1.00 35.34 84 GLU A O 1
ATOM 668 N N . VAL A 1 85 ? -0.706 23.205 -18.765 1.00 33.87 85 VAL A N 1
ATOM 669 C CA . VAL A 1 85 ? -2.178 23.137 -18.827 1.00 32.91 85 VAL A CA 1
ATOM 670 C C . VAL A 1 85 ? -2.776 22.945 -17.436 1.00 32.63 85 VAL A C 1
ATOM 671 O O . VAL A 1 85 ? -3.824 23.513 -17.141 1.00 32.78 85 VAL A O 1
ATOM 675 N N . VAL A 1 86 ? -2.127 22.166 -16.570 1.00 32.07 86 VAL A N 1
ATOM 676 C CA . VAL A 1 86 ? -2.589 22.100 -15.173 1.00 31.96 86 VAL A CA 1
ATOM 677 C C . VAL A 1 86 ? -2.455 23.474 -14.479 1.00 31.66 86 VAL A C 1
ATOM 678 O O . VAL A 1 86 ? -3.365 23.900 -13.758 1.00 31.02 86 VAL A O 1
ATOM 682 N N . SER A 1 87 ? -1.367 24.186 -14.771 1.00 31.42 87 SER A N 1
ATOM 683 C CA . SER A 1 87 ? -1.115 25.518 -14.192 1.00 31.55 87 SER A CA 1
ATOM 684 C C . SER A 1 87 ? -2.151 26.567 -14.560 1.00 31.40 87 SER A C 1
ATOM 685 O O . SER A 1 87 ? -2.359 27.507 -13.795 1.00 31.09 87 SER A O 1
ATOM 688 N N . GLU A 1 88 ? -2.802 26.418 -15.712 1.00 31.05 88 GLU A N 1
ATOM 689 C CA . GLU A 1 88 ? -3.759 27.436 -16.137 1.00 31.26 88 GLU A CA 1
ATOM 690 C C . GLU A 1 88 ? -5.030 27.393 -15.270 1.00 30.02 88 GLU A C 1
ATOM 691 O O . GLU A 1 88 ? -5.728 28.391 -15.194 1.00 30.20 88 GLU A O 1
ATOM 697 N N . PHE A 1 89 ? -5.335 26.264 -14.632 1.00 28.14 89 PHE A N 1
ATOM 698 C CA . PHE A 1 89 ? -6.597 26.156 -13.900 1.00 27.55 89 PHE A CA 1
ATOM 699 C C . PHE A 1 89 ? -6.500 27.060 -12.702 1.00 26.40 89 PHE A C 1
ATOM 700 O O . PHE A 1 89 ? -5.552 26.937 -11.895 1.00 24.94 89 PHE A O 1
ATOM 708 N N . PRO A 1 90 ? -7.473 27.976 -12.568 1.00 26.16 90 PRO A N 1
ATOM 709 C CA . PRO A 1 90 ? -7.460 28.887 -11.406 1.00 25.48 90 PRO A CA 1
ATOM 710 C C . PRO A 1 90 ? -7.667 28.178 -10.050 1.00 25.29 90 PRO A C 1
ATOM 711 O O . PRO A 1 90 ? -7.192 28.667 -9.026 1.00 25.03 90 PRO A O 1
ATOM 715 N N . GLU A 1 91 ? -8.332 27.019 -10.070 1.00 24.70 91 GLU A N 1
ATOM 716 C CA . GLU A 1 91 ? -8.519 26.216 -8.898 1.00 25.45 91 GLU A CA 1
ATOM 717 C C . GLU A 1 91 ? -7.250 25.507 -8.457 1.00 25.32 91 GLU A C 1
ATOM 718 O O . GLU A 1 91 ? -7.216 25.066 -7.336 1.00 25.62 91 GLU A 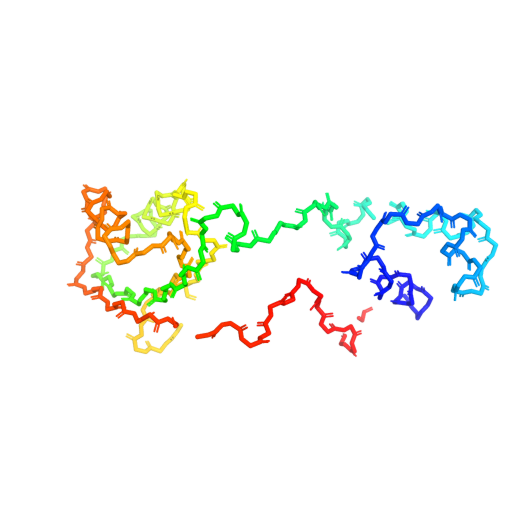O 1
ATOM 724 N N . VAL A 1 92 ? -6.241 25.367 -9.310 1.00 24.93 92 VAL A N 1
ATOM 725 C CA . VAL A 1 92 ? -5.008 24.696 -8.884 1.00 25.53 92 VAL A CA 1
ATOM 726 C C . VAL A 1 92 ? -4.133 25.791 -8.279 1.00 26.15 92 VAL A C 1
ATOM 727 O O . VAL A 1 92 ? -3.538 26.625 -9.004 1.00 26.22 92 VAL A O 1
ATOM 731 N N . VAL A 1 93 ? -4.104 25.833 -6.948 1.00 26.15 93 VAL A N 1
ATOM 732 C CA . VAL A 1 93 ? -3.456 26.958 -6.314 1.00 26.12 93 VAL A CA 1
ATOM 733 C C . VAL A 1 93 ? -1.992 26.637 -5.999 1.00 26.47 93 VAL A C 1
ATOM 734 O O . VAL A 1 93 ? -1.154 27.555 -5.814 1.00 27.18 93 VAL A O 1
ATOM 738 N N . GLU A 1 94 ? -1.671 25.341 -5.969 1.00 26.01 94 GLU A N 1
ATOM 739 C CA . GLU A 1 94 ? -0.304 24.900 -5.727 1.00 26.52 94 GLU A CA 1
ATOM 740 C C . GLU A 1 94 ? -0.107 23.653 -6.518 1.00 25.13 94 GLU A C 1
ATOM 741 O O . GLU A 1 94 ? -1.015 22.857 -6.640 1.00 25.17 94 GLU A O 1
ATOM 747 N N . PHE A 1 95 ? 1.100 23.475 -7.025 1.00 25.77 95 PHE A N 1
ATOM 748 C CA . PHE A 1 95 ? 1.391 22.404 -7.987 1.00 25.60 95 PHE A CA 1
ATOM 749 C C . PHE A 1 95 ? 2.861 22.070 -7.883 1.00 25.95 95 PHE A C 1
ATOM 750 O O . PHE A 1 95 ? 3.727 22.946 -8.113 1.00 26.38 95 PHE A O 1
ATOM 758 N N . TYR A 1 96 ? 3.140 20.817 -7.522 1.00 26.33 96 TYR A N 1
ATOM 759 C CA . TYR A 1 96 ? 4.500 20.362 -7.283 1.00 26.63 96 TYR A CA 1
ATOM 760 C C . TYR A 1 96 ? 4.797 19.105 -8.024 1.00 26.44 96 TYR A C 1
ATOM 761 O O . TYR A 1 96 ? 3.974 18.172 -8.076 1.00 26.92 96 TYR A O 1
ATOM 770 N N . ARG A 1 97 ? 6.013 19.066 -8.545 1.00 25.56 97 ARG A N 1
ATOM 771 C CA . ARG A 1 97 ? 6.584 17.860 -9.067 1.00 25.92 97 ARG A CA 1
ATOM 772 C C . ARG A 1 97 ? 7.243 17.207 -7.870 1.00 25.48 97 ARG A C 1
ATOM 773 O O . ARG A 1 97 ? 8.075 17.823 -7.220 1.00 25.70 97 ARG A O 1
ATOM 789 N N . SER A 1 99 ? 8.942 13.818 -5.592 1.00 27.89 99 SER A N 1
ATOM 790 C CA . SER A 1 99 ? 9.729 12.613 -5.549 1.00 28.44 99 SER A CA 1
ATOM 791 C C . SER A 1 99 ? 8.876 11.676 -4.710 1.00 28.81 99 SER A C 1
ATOM 792 O O . SER A 1 99 ? 7.937 12.123 -4.064 1.00 28.58 99 SER A O 1
ATOM 795 N N . GLY A 1 100 ? 9.188 10.382 -4.732 1.00 29.07 100 GLY A N 1
ATOM 796 C CA . GLY A 1 100 ? 8.452 9.396 -3.930 1.00 28.74 100 GLY A CA 1
ATOM 797 C C . GLY A 1 100 ? 7.448 8.656 -4.792 1.00 28.63 100 GLY A C 1
ATOM 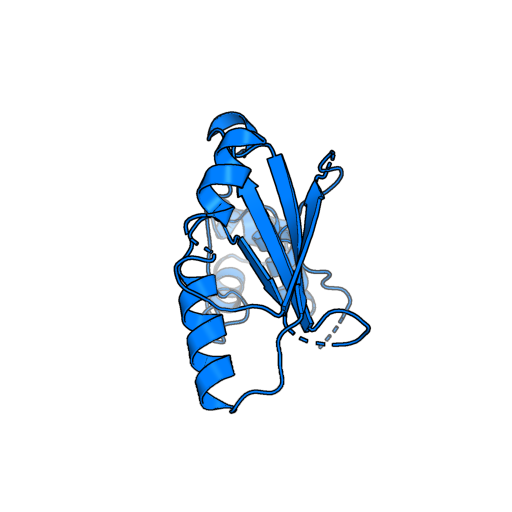798 O O . GLY A 1 100 ? 7.573 8.615 -6.002 1.00 27.68 100 GLY A O 1
ATOM 799 N N . ASP A 1 101 ? 6.443 8.072 -4.158 1.00 29.08 101 ASP A N 1
ATOM 800 C CA . ASP A 1 101 ? 5.441 7.276 -4.862 1.00 30.06 101 ASP A CA 1
ATOM 801 C C . ASP A 1 101 ? 4.619 8.055 -5.891 1.00 29.94 101 ASP A C 1
ATOM 802 O O . ASP A 1 101 ? 4.155 7.497 -6.875 1.00 29.65 101 ASP A O 1
ATOM 807 N N . VAL A 1 102 ? 4.436 9.349 -5.646 1.00 30.43 102 VAL A N 1
ATOM 808 C CA . VAL A 1 102 ? 3.585 10.176 -6.473 1.00 30.16 102 VAL A CA 1
ATOM 809 C C . VAL A 1 102 ? 4.456 11.111 -7.320 1.00 29.75 102 VAL A C 1
ATOM 810 O O . VAL A 1 102 ? 5.475 11.587 -6.862 1.00 30.37 102 VAL A O 1
ATOM 814 N N . ASP A 1 103 ? 4.033 11.349 -8.559 1.00 29.03 103 ASP A N 1
ATOM 815 C CA . ASP A 1 103 ? 4.760 12.173 -9.520 1.00 28.08 103 ASP A CA 1
ATOM 816 C C . ASP A 1 103 ? 4.463 13.666 -9.319 1.00 27.29 103 ASP A C 1
ATOM 817 O O . ASP A 1 103 ? 5.374 14.495 -9.432 1.00 26.37 103 ASP A O 1
ATOM 822 N N . TYR A 1 104 ? 3.176 13.997 -9.124 1.00 25.69 104 TYR A N 1
ATOM 823 C CA . TYR A 1 104 ? 2.770 15.368 -8.897 1.00 25.95 104 TYR A CA 1
ATOM 824 C C . TYR A 1 104 ? 1.768 15.471 -7.751 1.00 24.88 104 TYR A C 1
ATOM 825 O O . TYR A 1 104 ? 0.976 14.558 -7.509 1.00 23.85 104 TYR A O 1
ATOM 834 N N . LEU A 1 105 ? 1.846 16.577 -7.030 1.00 24.35 105 LEU A N 1
ATOM 835 C CA . LEU A 1 105 ? 0.878 16.899 -5.995 1.00 24.48 105 LEU A CA 1
ATOM 836 C C . LEU A 1 105 ? 0.276 18.283 -6.287 1.00 25.14 105 LEU A C 1
ATOM 837 O O . LEU A 1 105 ? 1.008 19.277 -6.429 1.00 25.09 105 LEU A O 1
ATOM 842 N N . LEU A 1 106 ? -1.056 18.320 -6.380 1.00 25.11 106 LEU A N 1
ATOM 843 C CA . LEU A 1 106 ? -1.798 19.581 -6.535 1.00 26.20 106 LEU A CA 1
ATOM 844 C C . LEU A 1 106 ? -2.604 19.866 -5.277 1.00 25.54 106 LEU A C 1
ATOM 845 O O . LEU A 1 106 ? -3.112 18.942 -4.645 1.00 25.56 106 LEU A O 1
ATOM 850 N N . ARG A 1 107 ? -2.701 21.145 -4.937 1.00 25.60 107 ARG A N 1
ATOM 851 C CA . ARG A 1 107 ? -3.725 21.645 -4.015 1.00 26.54 107 ARG A CA 1
ATOM 852 C C . ARG A 1 107 ? -4.767 22.427 -4.787 1.00 26.25 107 ARG A C 1
ATOM 853 O O . ARG A 1 107 ? -4.432 23.376 -5.516 1.00 26.55 107 ARG A O 1
ATOM 861 N N . VAL A 1 108 ? -6.016 22.011 -4.617 1.00 26.40 108 VAL A N 1
ATOM 862 C CA . VAL A 1 108 ? -7.158 22.524 -5.382 1.00 27.01 108 VAL A CA 1
ATOM 863 C C . VAL A 1 108 ? -8.150 23.081 -4.381 1.00 26.22 108 VAL A C 1
ATOM 864 O O . VAL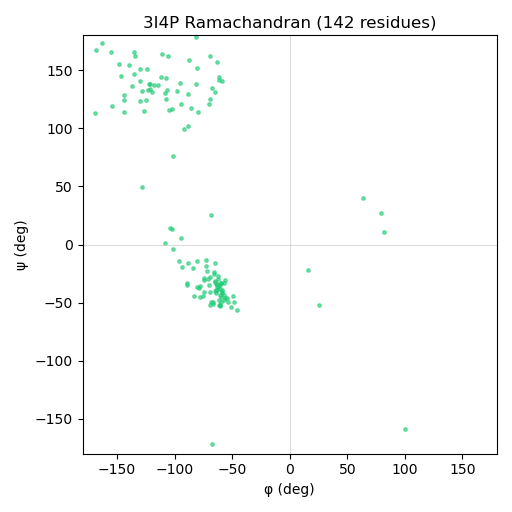 A 1 108 ? -8.360 22.488 -3.323 1.00 25.47 108 VAL A O 1
ATOM 868 N N . VAL A 1 109 ? -8.734 24.231 -4.700 1.00 25.95 109 VAL A N 1
ATOM 869 C CA . VAL A 1 109 ? -9.800 24.823 -3.863 1.00 25.46 109 VAL A CA 1
ATOM 870 C C . VAL A 1 109 ? -11.113 25.000 -4.694 1.00 26.16 109 VAL A C 1
ATOM 871 O O . VAL A 1 109 ? -11.103 25.415 -5.869 1.00 25.01 109 VAL A O 1
ATOM 875 N N . VAL A 1 110 ? -12.229 24.659 -4.042 1.00 26.08 110 VAL A N 1
ATOM 876 C CA . VAL A 1 110 ? -13.564 24.625 -4.630 1.00 25.53 110 VAL A CA 1
ATOM 877 C C . VAL A 1 110 ? -14.559 24.807 -3.460 1.00 25.64 110 VAL A C 1
ATOM 878 O O . VAL A 1 110 ? -14.170 24.664 -2.288 1.00 24.33 110 VAL A O 1
ATOM 882 N N . PRO A 1 111 ? -15.846 25.117 -3.765 1.00 25.95 111 PRO A N 1
ATOM 883 C CA . PRO A 1 111 ? -16.862 25.223 -2.684 1.00 25.92 111 PRO A CA 1
ATOM 884 C C . PRO A 1 111 ? -17.321 23.883 -2.095 1.00 25.46 111 PRO A C 1
ATOM 885 O O . PRO A 1 111 ? -17.683 23.820 -0.912 1.00 25.57 111 PRO A O 1
ATOM 889 N N . ASP A 1 112 ? -17.314 22.832 -2.909 1.00 25.33 112 ASP A N 1
ATOM 890 C CA . ASP A 1 112 ? -17.933 21.552 -2.513 1.00 25.55 112 ASP A CA 1
ATOM 891 C C . ASP A 1 112 ? -17.471 20.383 -3.392 1.00 25.38 112 ASP A C 1
ATOM 892 O O . ASP A 1 112 ? -16.762 20.595 -4.379 1.00 25.33 112 ASP A O 1
ATOM 897 N N . ILE A 1 113 ? -17.875 19.164 -3.015 1.00 24.84 113 ILE A N 1
ATOM 898 C CA . ILE A 1 113 ? -17.564 17.947 -3.757 1.00 24.27 113 ILE A CA 1
ATOM 899 C C . ILE A 1 113 ? -18.029 18.037 -5.222 1.00 23.97 113 ILE A C 1
ATOM 900 O O . ILE A 1 113 ? -17.272 17.707 -6.122 1.00 24.27 113 ILE A O 1
ATOM 905 N N . ALA A 1 114 ? -19.249 18.503 -5.466 1.00 24.03 114 ALA A N 1
ATOM 906 C CA . ALA A 1 114 ? -19.758 18.617 -6.842 1.00 24.02 114 ALA A CA 1
ATOM 907 C C . ALA A 1 114 ? -18.889 19.556 -7.697 1.00 23.82 114 ALA A C 1
ATOM 908 O O . ALA A 1 114 ? -18.581 19.213 -8.832 1.00 23.37 114 ALA A O 1
ATOM 910 N N . ALA A 1 115 ? -18.486 20.711 -7.142 1.00 24.33 115 ALA A N 1
ATOM 911 C CA . ALA A 1 115 ? -17.564 21.637 -7.825 1.00 24.78 115 ALA A CA 1
ATOM 912 C C . ALA A 1 115 ? -16.220 20.937 -8.106 1.00 25.12 115 ALA A C 1
ATOM 913 O O . ALA A 1 115 ? -15.594 21.183 -9.109 1.00 25.06 115 ALA A O 1
ATOM 915 N N . TYR A 1 116 ? -15.784 20.065 -7.205 1.00 26.01 116 TYR A N 1
ATOM 916 C CA . TYR A 1 116 ? -14.552 19.311 -7.418 1.00 26.53 116 TYR A CA 1
ATOM 917 C C . TYR A 1 116 ? -14.713 18.331 -8.522 1.00 25.80 116 TYR A C 1
ATOM 918 O O . TYR A 1 116 ? -13.837 18.231 -9.374 1.00 26.09 116 TYR A O 1
ATOM 927 N N . ASP A 1 117 ? -15.790 17.556 -8.461 1.00 25.81 117 ASP A N 1
ATOM 928 C CA . ASP A 1 117 ? -16.133 16.641 -9.559 1.00 25.62 117 ASP A CA 1
ATOM 929 C C . ASP A 1 117 ? -16.086 17.340 -10.938 1.00 25.33 117 ASP A C 1
ATOM 930 O O . ASP A 1 117 ? -15.429 16.849 -11.838 1.00 25.03 117 ASP A O 1
ATOM 935 N N . ALA A 1 118 ? -16.722 18.502 -11.081 1.00 26.12 118 ALA A N 1
ATOM 936 C CA . ALA A 1 118 ? -16.732 19.227 -12.382 1.00 27.06 118 ALA A CA 1
ATOM 937 C C . ALA A 1 118 ? -15.351 19.802 -12.757 1.00 27.58 118 ALA A C 1
ATOM 938 O O . ALA A 1 118 ? -15.044 19.972 -13.941 1.00 28.26 118 ALA A O 1
ATOM 940 N N . PHE A 1 119 ? -14.526 20.117 -11.763 1.00 27.92 119 PHE A N 1
ATOM 941 C CA . PHE A 1 119 ? -13.166 20.612 -12.033 1.00 28.21 119 PHE A CA 1
ATOM 942 C C . PHE A 1 119 ? -12.335 19.462 -12.622 1.00 28.45 119 PHE A C 1
ATOM 943 O O . PHE A 1 119 ? -11.690 19.601 -13.664 1.00 28.12 119 PHE A O 1
ATOM 951 N N . TYR A 1 120 ? -12.357 18.336 -11.898 1.00 28.87 120 TYR A N 1
ATOM 952 C CA . TYR A 1 120 ? -11.749 17.084 -12.301 1.00 28.45 120 TYR A CA 1
ATOM 953 C C . TYR A 1 120 ? -12.118 16.670 -13.725 1.00 28.25 120 TYR A C 1
ATOM 954 O O . TYR A 1 120 ? -11.243 16.235 -14.439 1.00 28.28 120 TYR A O 1
ATOM 963 N N . LYS A 1 121 ? -13.395 16.775 -14.113 1.00 27.55 121 LYS A N 1
ATOM 964 C CA . LYS A 1 121 ? -13.792 16.460 -15.500 1.00 28.07 121 LYS A CA 1
ATOM 965 C C . LYS A 1 121 ? -13.140 17.391 -16.510 1.00 26.55 121 LYS A C 1
ATOM 966 O O . LYS A 1 121 ? -12.801 16.939 -17.605 1.00 26.11 121 LYS A O 1
ATOM 972 N N . ARG A 1 122 ? -13.019 18.678 -16.181 1.00 25.18 122 ARG A N 1
ATOM 973 C CA . ARG A 1 122 ? -12.369 19.617 -17.092 1.00 25.57 122 ARG A CA 1
ATOM 974 C C . ARG A 1 122 ? -10.879 19.325 -17.201 1.00 25.67 122 ARG A C 1
ATOM 975 O O . ARG A 1 122 ? -10.337 19.329 -18.294 1.00 25.97 122 ARG A O 1
ATOM 991 N N . ILE A 1 124 ? -9.275 16.439 -16.685 1.00 27.41 124 ILE A N 1
ATOM 992 C CA . ILE A 1 124 ? -8.998 15.158 -17.285 1.00 27.56 124 ILE A CA 1
ATOM 993 C C . ILE A 1 124 ? -9.327 15.175 -18.802 1.00 28.23 124 ILE A C 1
ATOM 994 O O . ILE A 1 124 ? -8.781 14.371 -19.556 1.00 28.16 124 ILE A O 1
ATOM 999 N N . ALA A 1 125 ? -10.186 16.094 -19.254 1.00 28.58 125 ALA A N 1
ATOM 1000 C CA . ALA A 1 125 ? -10.416 16.278 -20.702 1.00 29.64 125 ALA A CA 1
ATOM 1001 C C . ALA A 1 125 ? -9.143 16.785 -21.384 1.00 30.88 125 ALA A C 1
ATOM 1002 O O . ALA A 1 125 ? -8.874 16.452 -22.521 1.00 30.55 125 ALA A O 1
ATOM 1004 N N . LYS A 1 126 ? -8.351 17.558 -20.650 1.00 32.91 126 LYS A N 1
ATOM 1005 C CA . LYS A 1 126 ? -7.194 18.266 -21.186 1.00 34.88 126 LYS A CA 1
ATOM 1006 C C . LYS A 1 126 ? -5.854 17.554 -20.998 1.00 36.30 126 LYS A C 1
ATOM 1007 O O . LYS A 1 126 ? -4.871 17.964 -21.606 1.00 37.32 126 LYS A O 1
ATOM 1013 N N . ILE A 1 127 ? -5.786 16.541 -20.140 1.00 37.50 127 ILE A N 1
ATOM 1014 C CA . ILE A 1 127 ? -4.523 15.842 -19.854 1.00 38.65 127 ILE A CA 1
ATOM 1015 C C . ILE A 1 127 ? -4.772 14.345 -19.877 1.00 39.73 127 ILE A C 1
ATOM 1016 O O . ILE A 1 127 ? -5.918 13.920 -19.793 1.00 40.23 127 ILE A O 1
ATOM 1021 N N . GLU A 1 128 ? -3.717 13.535 -19.999 1.00 40.99 128 GLU A N 1
ATOM 1022 C CA . GLU A 1 128 ? -3.855 12.095 -19.697 1.00 41.19 128 GLU A CA 1
ATOM 1023 C C . GLU A 1 128 ? -2.824 11.525 -18.716 1.00 40.40 128 GLU A C 1
ATOM 1024 O O . GLU A 1 128 ? -1.604 11.746 -18.809 1.00 40.72 128 GLU A O 1
ATOM 1030 N N . ILE A 1 129 ? -3.390 10.798 -17.756 1.00 39.45 129 ILE A N 1
ATOM 1031 C CA . ILE A 1 129 ? -2.783 10.528 -16.464 1.00 38.05 129 ILE A CA 1
ATOM 1032 C C . ILE A 1 129 ? -3.173 9.098 -16.069 1.00 37.45 129 ILE A C 1
ATOM 1033 O O . ILE A 1 129 ? -4.375 8.771 -16.027 1.00 36.73 129 ILE A O 1
ATOM 1037 N N . ARG A 1 130 ? -2.155 8.268 -15.801 1.00 36.15 130 ARG A N 1
ATOM 1038 C CA . ARG A 1 130 ? -2.340 6.895 -15.315 1.00 35.28 130 ARG A CA 1
ATOM 1039 C C . ARG A 1 130 ? -3.278 6.829 -14.089 1.00 33.62 130 ARG A C 1
ATOM 1040 O O . ARG A 1 130 ? -4.290 6.123 -14.094 1.00 33.95 130 ARG A O 1
ATOM 1048 N N . ASP A 1 131 ? -2.949 7.603 -13.068 1.00 31.79 131 ASP A N 1
ATOM 1049 C CA . ASP A 1 131 ? -3.595 7.529 -11.756 1.00 30.88 131 ASP A CA 1
ATOM 1050 C C . ASP A 1 131 ? -3.717 8.925 -11.143 1.00 29.02 131 ASP A C 1
ATOM 1051 O O . ASP A 1 131 ? -2.721 9.665 -11.035 1.00 28.08 131 ASP A O 1
ATOM 1055 N N . VAL A 1 132 ? -4.930 9.254 -10.726 1.00 27.58 132 VAL A N 1
ATOM 1056 C CA . VAL A 1 132 ? -5.207 10.422 -9.913 1.00 26.69 132 VAL A CA 1
ATOM 1057 C C . VAL A 1 132 ? -5.816 9.894 -8.610 1.00 26.52 132 VAL A C 1
ATOM 1058 O O . VAL A 1 132 ? -6.685 9.054 -8.647 1.00 27.06 132 VAL A O 1
ATOM 1062 N N . SER A 1 133 ? -5.324 10.336 -7.454 1.00 26.58 133 SER A N 1
ATOM 1063 C CA . SER A 1 133 ? -5.952 10.011 -6.176 1.00 26.21 133 SER A CA 1
ATOM 1064 C C . SER A 1 133 ? -6.175 11.331 -5.493 1.00 26.38 133 SER A C 1
ATOM 1065 O O . SER A 1 133 ? -5.206 12.053 -5.211 1.00 26.71 133 SER A O 1
ATOM 1068 N N . SER A 1 134 ? -7.445 11.679 -5.287 1.00 26.22 134 SER A N 1
ATOM 1069 C CA . SER A 1 134 ? -7.815 12.899 -4.591 1.00 27.05 134 SER A CA 1
ATOM 1070 C C . SER A 1 134 ? -8.075 12.638 -3.098 1.00 26.96 134 SER A C 1
ATOM 1071 O O . SER A 1 134 ? -8.683 11.640 -2.730 1.00 28.22 134 SER A O 1
ATOM 1074 N N . ALA A 1 135 ? -7.613 13.547 -2.248 1.00 26.94 135 ALA A N 1
ATOM 1075 C CA . ALA A 1 135 ? -7.859 13.515 -0.791 1.00 26.26 135 ALA A CA 1
ATOM 1076 C C . ALA A 1 135 ? -8.375 14.908 -0.341 1.00 26.82 135 ALA A C 1
ATOM 1077 O O . ALA A 1 135 ? -7.695 15.929 -0.525 1.00 26.20 135 ALA A O 1
ATOM 1079 N N . PHE A 1 136 ? -9.546 14.919 0.282 1.00 26.32 136 PHE A N 1
ATOM 1080 C CA . PHE A 1 136 ? -10.197 16.131 0.774 1.00 26.46 136 PHE A CA 1
ATOM 1081 C C . PHE A 1 136 ? -9.767 16.461 2.185 1.00 26.56 136 PHE A C 1
ATOM 1082 O O . PHE A 1 136 ? -9.821 15.604 3.078 1.00 27.09 136 PHE A O 1
ATOM 1090 N N . ALA A 1 137 ? -9.352 17.712 2.373 1.00 26.05 137 ALA A N 1
ATOM 1091 C CA . ALA A 1 137 ? -9.098 18.281 3.684 1.00 25.71 137 ALA A CA 1
ATOM 1092 C C . ALA A 1 137 ? -10.422 18.417 4.467 1.00 25.67 137 ALA A C 1
ATOM 1093 O O . ALA A 1 137 ? -11.426 18.858 3.912 1.00 25.17 137 ALA A O 1
ATOM 1103 N N . GLU A 1 139 ? -10.193 20.211 7.491 1.00 27.56 139 GLU A N 1
ATOM 1104 C CA . GLU A 1 139 ? -10.000 21.513 8.094 1.00 28.22 139 GLU A CA 1
ATOM 1105 C C . GLU A 1 139 ? -8.665 22.081 7.650 1.00 28.80 139 GLU A C 1
ATOM 1106 O O . GLU A 1 139 ? -7.696 21.356 7.551 1.00 28.51 139 GLU A O 1
ATOM 1112 N N . GLN A 1 140 ? -8.633 23.383 7.381 1.00 29.71 140 GLN A N 1
ATOM 1113 C CA . GLN A 1 140 ? -7.387 24.132 7.269 1.00 30.35 140 GLN A CA 1
ATOM 1114 C C . GLN A 1 140 ? -7.014 24.727 8.632 1.00 29.89 140 GLN A C 1
ATOM 1115 O O . GLN A 1 140 ? -7.567 25.751 9.047 1.00 30.92 140 GLN A O 1
ATOM 1121 N N . ILE A 1 141 ? -6.092 24.061 9.339 1.00 29.27 141 ILE A N 1
ATOM 1122 C CA . ILE A 1 141 ? -5.667 24.492 10.682 1.00 27.85 141 ILE A CA 1
ATOM 1123 C C . ILE A 1 141 ? -4.749 25.695 10.601 1.00 27.50 141 ILE A C 1
ATOM 1124 O O . ILE A 1 141 ? -4.933 26.646 11.331 1.00 27.14 141 ILE A O 1
ATOM 1129 N N . LYS A 1 142 ? -3.784 25.665 9.681 1.00 27.49 142 LYS A N 1
ATOM 1130 C CA . LYS A 1 142 ? -2.908 26.823 9.431 1.00 27.08 142 LYS A CA 1
ATOM 1131 C C . LYS A 1 142 ? -2.730 27.011 7.936 1.00 26.37 142 LYS A C 1
ATOM 1132 O O . LYS A 1 142 ? -2.495 26.063 7.220 1.00 26.89 142 LYS A O 1
ATOM 1138 N N . TYR A 1 143 ? -2.804 28.251 7.486 1.00 26.84 143 TYR A N 1
ATOM 1139 C CA . TYR A 1 143 ? -2.337 28.620 6.160 1.00 27.03 143 TYR A CA 1
ATOM 1140 C C . TYR A 1 143 ? -1.719 30.005 6.219 1.00 26.31 143 TYR A C 1
ATOM 1141 O O . TYR A 1 143 ? -2.391 31.006 6.413 1.00 26.15 143 TYR A O 1
ATOM 1150 N N . THR A 1 144 ? -0.416 30.043 5.987 1.00 26.64 144 THR A N 1
ATOM 1151 C CA . THR A 1 144 ? 0.312 31.273 5.964 1.00 26.37 144 THR A CA 1
ATOM 1152 C C . THR A 1 144 ? 1.155 31.360 4.702 1.00 26.96 144 THR A C 1
ATOM 1153 O O . THR A 1 144 ? 1.610 30.334 4.160 1.00 26.96 144 THR A O 1
ATOM 1157 N N . THR A 1 145 ? 1.372 32.608 4.280 1.00 27.47 145 THR A N 1
ATOM 1158 C CA . THR A 1 145 ? 2.253 32.962 3.156 1.00 27.29 145 THR A CA 1
ATOM 1159 C C . THR A 1 145 ? 3.610 33.485 3.659 1.00 26.85 145 THR A C 1
ATOM 1160 O O . THR A 1 145 ? 4.510 33.777 2.876 1.00 26.46 145 THR A O 1
ATOM 1164 N N . GLU A 1 146 ? 3.727 33.606 4.984 1.00 27.66 146 GLU A N 1
ATOM 1165 C CA . GLU A 1 146 ? 4.997 33.911 5.686 1.00 27.79 146 GLU A CA 1
ATOM 1166 C C . GLU A 1 146 ? 5.963 32.735 5.621 1.00 27.21 146 GLU A C 1
ATOM 1167 O O . GLU A 1 146 ? 5.666 31.624 6.076 1.00 28.33 146 GLU A O 1
ATOM 1173 N N . LEU A 1 147 ? 7.122 32.991 5.047 1.00 27.14 147 LEU A N 1
ATOM 1174 C CA . LEU A 1 147 ? 8.230 32.062 5.087 1.00 26.70 1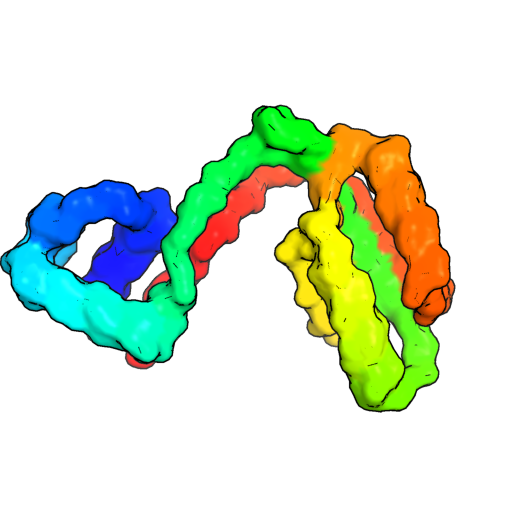47 LEU A CA 1
ATOM 1175 C C . LEU A 1 147 ? 8.984 32.172 6.431 1.00 26.78 147 LEU A C 1
ATOM 1176 O O . LEU A 1 147 ? 9.011 33.222 7.052 1.00 26.06 147 LEU A O 1
ATOM 1181 N N . PRO A 1 148 ? 9.616 31.065 6.875 1.00 27.46 148 PRO A N 1
ATOM 1182 C CA . PRO A 1 148 ? 10.537 31.159 8.030 1.00 27.58 148 PRO A CA 1
ATOM 1183 C C . PRO A 1 148 ? 11.755 31.978 7.640 1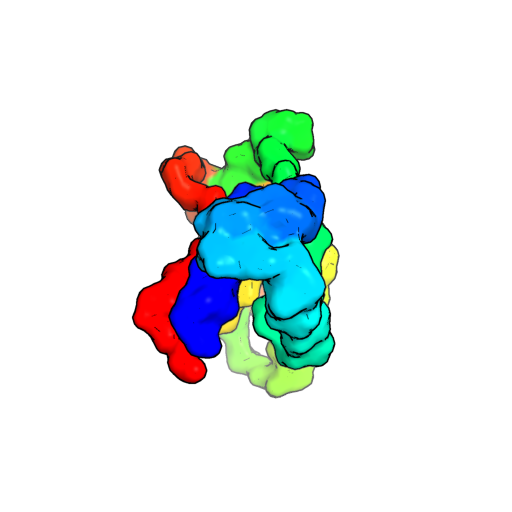.00 28.25 148 PRO A C 1
ATOM 1184 O O . PRO A 1 148 ? 12.297 31.798 6.531 1.00 29.13 148 PRO A O 1
ATOM 1188 N N . LEU A 1 149 ? 12.164 32.910 8.504 1.00 28.45 149 LEU A N 1
ATOM 1189 C CA . LEU A 1 149 ? 13.212 33.847 8.154 1.00 28.27 149 LEU A CA 1
ATOM 1190 C C . LEU A 1 149 ? 14.509 33.542 8.924 1.00 28.72 149 LEU A C 1
ATOM 1191 O O . LEU A 1 149 ? 15.527 34.227 8.731 1.00 27.82 149 LEU A O 1
ATOM 1196 N N . ASP A 1 150 ? 14.464 32.487 9.743 1.00 28.47 150 ASP A N 1
ATOM 1197 C CA . ASP A 1 150 ? 15.613 32.026 10.505 1.00 29.02 150 ASP A CA 1
ATOM 1198 C C . ASP A 1 150 ? 16.768 31.504 9.621 1.00 29.07 150 ASP A C 1
ATOM 1199 O O . ASP A 1 150 ? 17.872 31.412 10.086 1.00 30.00 150 ASP A O 1
ATOM 1201 N N . TYR A 1 151 ? 16.537 31.208 8.348 1.00 29.49 151 TYR A N 1
ATOM 1202 C CA . TYR A 1 151 ? 17.569 30.602 7.494 1.00 29.15 151 TYR A CA 1
ATOM 1203 C C . TYR A 1 151 ? 18.257 31.586 6.547 1.00 29.62 151 TYR A C 1
ATOM 1204 O O . TYR A 1 151 ? 19.196 31.212 5.824 1.00 27.77 151 TYR A O 1
ATOM 1221 N N . LEU A 1 153 ? 20.366 34.342 4.596 1.00 35.19 153 LEU A N 1
ATOM 1222 C CA . LEU A 1 153 ? 21.852 34.356 4.558 1.00 36.34 153 LEU A CA 1
ATOM 1223 C C . LEU A 1 153 ? 22.389 35.183 3.393 1.00 36.25 153 LEU A C 1
ATOM 1224 O O . LEU A 1 153 ? 22.612 36.381 3.544 1.00 37.09 153 LEU A O 1
#

Secondary structure (DSSP, 8-state):
-HHHHHHHHHHTT-S-S-HHHHHHHHT--HHHHHHHHH--TTSSS--------TTTTT--EEEEEEEE--S--HHHHHHHHHHHHH-TTEEEEE---S-SEEEEEEESSHHHHHHHHH---S---SEEEEEE--------PPP----